Protein AF-A0AAN8ITT8-F1 (afdb_monomer_lite)

pLDDT: mean 70.92, std 18.21, range [29.23, 93.56]

Secondary structure (DSSP, 8-state):
-EEETTTEEE----TTSTT--S---HHHHHHHHHHHTT------TT--HHHHHHHHHHHHHHHHHHHHHHHHHHTT--EEEEEEEE-TGGGT-SS---EEEEEEEETTTTEEEEEEHHHHHHHHHHHHHHHHHHHHT------GGGGGGGT----TT------

Structure (mmCIF, N/CA/C/O backbone):
data_AF-A0AAN8ITT8-F1
#
_entry.id   AF-A0AAN8ITT8-F1
#
loop_
_atom_site.group_PDB
_atom_site.id
_atom_site.type_symbol
_atom_site.label_atom_id
_atom_site.label_alt_id
_atom_site.label_comp_id
_atom_site.label_asym_id
_atom_site.label_entity_id
_atom_site.label_seq_id
_atom_site.pdbx_PDB_ins_code
_atom_site.Cartn_x
_atom_site.Cartn_y
_atom_site.Cartn_z
_atom_site.occupancy
_atom_site.B_iso_or_equiv
_atom_site.auth_seq_id
_atom_site.auth_comp_id
_atom_site.auth_asym_id
_atom_site.auth_atom_id
_atom_site.pdbx_PDB_model_num
ATOM 1 N N . ARG A 1 1 ? -10.948 11.174 -14.854 1.00 65.50 1 ARG A N 1
ATOM 2 C CA . ARG A 1 1 ? -9.714 11.611 -14.151 1.00 65.50 1 ARG A CA 1
ATOM 3 C C . ARG A 1 1 ? -8.569 10.753 -14.662 1.00 65.50 1 ARG A C 1
ATOM 5 O O . ARG A 1 1 ? -8.830 9.607 -15.000 1.00 65.50 1 ARG A O 1
ATOM 12 N N . VAL A 1 2 ? -7.365 11.300 -14.793 1.00 62.25 2 VAL A N 1
ATOM 13 C CA . VAL A 1 2 ? -6.204 10.584 -15.338 1.00 62.25 2 VAL A CA 1
ATOM 14 C C . VAL A 1 2 ? -5.123 10.560 -14.265 1.00 62.25 2 VAL A C 1
ATOM 16 O O . VAL A 1 2 ? -4.632 11.612 -13.872 1.00 62.25 2 VAL A O 1
ATOM 19 N N . LEU A 1 3 ? -4.794 9.373 -13.759 1.00 59.22 3 LEU A N 1
ATOM 20 C CA . LEU A 1 3 ? -3.696 9.167 -12.818 1.00 59.22 3 LEU A CA 1
ATOM 21 C C . LEU A 1 3 ? -2.474 8.700 -13.616 1.00 59.22 3 LEU A C 1
ATOM 23 O O . LEU A 1 3 ? -2.518 7.642 -14.240 1.00 59.22 3 LEU A O 1
ATOM 27 N N . PHE A 1 4 ? -1.405 9.494 -13.619 1.00 61.94 4 PHE A N 1
ATOM 28 C CA . PHE A 1 4 ? -0.116 9.106 -14.188 1.00 61.94 4 PHE A CA 1
ATOM 29 C C . PHE A 1 4 ? 0.845 8.727 -13.056 1.00 61.94 4 PHE A C 1
ATOM 31 O O . PHE A 1 4 ? 1.169 9.538 -12.185 1.00 61.94 4 PHE A O 1
ATOM 38 N N . GLY A 1 5 ? 1.311 7.477 -13.070 1.00 69.75 5 GLY A N 1
ATOM 39 C CA . GLY A 1 5 ? 2.168 6.941 -12.012 1.00 69.75 5 GLY A CA 1
ATOM 40 C C . GLY A 1 5 ? 1.465 6.900 -10.649 1.00 69.75 5 GLY A C 1
ATOM 41 O O . GLY A 1 5 ? 0.273 6.617 -10.571 1.00 69.75 5 GLY A O 1
ATOM 42 N N . GLY A 1 6 ? 2.213 7.171 -9.571 1.00 46.59 6 GLY A N 1
ATOM 43 C CA . GLY A 1 6 ? 1.705 7.156 -8.188 1.00 46.59 6 GLY A CA 1
ATOM 44 C C . GLY A 1 6 ? 1.518 8.528 -7.529 1.00 46.59 6 GLY A C 1
ATOM 45 O O . GLY A 1 6 ? 1.005 8.583 -6.418 1.00 46.59 6 GLY A O 1
ATOM 46 N N . ASN A 1 7 ? 1.934 9.617 -8.187 1.00 56.59 7 ASN A N 1
ATOM 47 C CA . ASN A 1 7 ? 1.966 10.969 -7.601 1.00 56.59 7 ASN A CA 1
ATOM 48 C C . ASN A 1 7 ? 1.216 12.034 -8.401 1.00 56.59 7 ASN A C 1
ATOM 50 O O . ASN A 1 7 ? 1.035 13.142 -7.900 1.00 56.59 7 ASN A O 1
ATOM 54 N N . HIS A 1 8 ? 0.820 11.754 -9.644 1.00 58.41 8 HIS A N 1
ATOM 55 C CA . HIS A 1 8 ? 0.283 12.788 -10.521 1.00 58.41 8 HIS A CA 1
ATOM 56 C C . HIS A 1 8 ? -1.164 12.488 -10.890 1.00 58.41 8 HIS A C 1
ATOM 58 O O . HIS A 1 8 ? -1.455 11.620 -11.713 1.00 58.41 8 HIS A O 1
ATOM 64 N N . LEU A 1 9 ? -2.081 13.228 -10.268 1.00 64.69 9 LEU A N 1
ATOM 65 C CA . LEU A 1 9 ? -3.510 13.153 -10.530 1.00 64.69 9 LEU A CA 1
ATOM 66 C C . LEU A 1 9 ? -3.946 14.357 -11.366 1.00 64.69 9 LEU A C 1
ATOM 68 O O . LEU A 1 9 ? -3.893 15.494 -10.907 1.00 64.69 9 LEU A O 1
ATOM 72 N N . TYR A 1 10 ? -4.403 14.096 -12.588 1.00 66.19 10 TYR A N 1
ATOM 73 C CA . TYR A 1 10 ? -4.858 15.118 -13.521 1.00 66.19 10 TYR A CA 1
ATOM 74 C C . TYR A 1 10 ? -6.365 15.033 -13.757 1.00 66.19 10 TYR A C 1
ATOM 76 O O . TYR A 1 10 ? -6.958 13.962 -13.943 1.00 66.19 10 TYR A O 1
ATOM 84 N N . VAL A 1 11 ? -7.000 16.200 -13.810 1.00 63.19 11 VAL A N 1
ATOM 85 C CA . VAL A 1 11 ? -8.392 16.345 -14.230 1.00 63.19 11 VAL A CA 1
ATOM 86 C C . VAL A 1 11 ? -8.388 16.834 -15.673 1.00 63.19 11 VAL A C 1
ATOM 88 O O . VAL A 1 11 ? -8.053 17.978 -15.958 1.00 63.19 11 VAL A O 1
ATOM 91 N N . PHE A 1 12 ? -8.734 15.946 -16.603 1.00 67.81 12 PHE A N 1
ATOM 92 C CA . PHE A 1 12 ? -8.891 16.315 -18.006 1.00 67.81 12 PHE A CA 1
ATOM 93 C C . PHE A 1 12 ? -10.253 16.983 -18.207 1.00 67.81 12 PHE A C 1
ATOM 95 O O . PHE A 1 12 ? -11.289 16.333 -18.050 1.00 67.81 12 PHE A O 1
ATOM 102 N N . ASN A 1 13 ? -10.246 18.271 -18.551 1.00 67.62 13 ASN A N 1
ATOM 103 C CA . ASN A 1 13 ? -11.452 19.027 -18.866 1.00 67.62 13 ASN A CA 1
ATOM 104 C C . ASN A 1 13 ? -11.574 19.199 -20.384 1.00 67.62 13 ASN A C 1
ATOM 106 O O . ASN A 1 13 ? -10.737 19.851 -21.006 1.00 67.62 13 ASN A O 1
ATOM 110 N N . ASN A 1 14 ? -12.613 18.609 -20.978 1.00 74.06 14 ASN A N 1
ATOM 111 C CA . ASN A 1 14 ? -12.900 18.778 -22.396 1.00 74.06 14 ASN A CA 1
ATOM 112 C C . ASN A 1 14 ? -13.791 20.021 -22.598 1.00 74.06 14 ASN A C 1
ATOM 114 O O . ASN A 1 14 ? -14.968 19.969 -22.233 1.00 74.06 14 ASN A O 1
ATOM 118 N N . PRO A 1 15 ? -13.291 21.103 -23.226 1.00 66.31 15 PRO A N 1
ATOM 119 C CA . PRO A 1 15 ? -14.042 22.349 -23.383 1.00 66.31 15 PRO A CA 1
ATOM 120 C C . PRO A 1 15 ? -15.286 22.213 -24.274 1.00 66.31 15 PRO A C 1
ATOM 122 O O . PRO A 1 15 ? -16.166 23.067 -24.226 1.00 66.31 15 PRO A O 1
ATOM 125 N N . THR A 1 16 ? -15.392 21.150 -25.076 1.00 71.06 16 THR A N 1
ATOM 126 C CA . THR A 1 16 ? -16.525 20.915 -25.985 1.00 71.06 16 THR A CA 1
ATOM 127 C C . THR A 1 16 ? -17.717 20.230 -25.302 1.00 71.06 16 THR A C 1
ATOM 129 O O . THR A 1 16 ? -18.796 20.163 -25.885 1.00 71.06 16 THR A O 1
ATOM 132 N N . LYS A 1 17 ? -17.559 19.723 -24.068 1.00 61.34 17 LYS A N 1
ATOM 133 C CA . LYS A 1 17 ? -18.652 19.145 -23.267 1.00 61.34 17 LYS A CA 1
ATOM 134 C C . LYS A 1 17 ? -18.969 20.062 -22.080 1.00 61.34 17 LYS A C 1
ATOM 136 O O . LYS A 1 17 ? -18.194 20.156 -21.134 1.00 61.34 17 LYS A O 1
ATOM 141 N N . SER A 1 18 ? -20.124 20.729 -22.125 1.00 54.28 18 SER A N 1
ATOM 142 C CA . SER A 1 18 ? -20.631 21.550 -21.016 1.00 54.28 18 SER A CA 1
ATOM 143 C C . SER A 1 18 ? -21.066 20.652 -19.853 1.00 54.28 18 SER A C 1
ATOM 145 O O . SER A 1 18 ? -21.899 19.768 -20.045 1.00 54.28 18 SER A O 1
ATOM 147 N N . GLY A 1 19 ? -20.484 20.853 -18.666 1.00 57.38 19 GLY A N 1
ATOM 148 C CA . GLY A 1 19 ? -20.864 20.138 -17.438 1.00 57.38 19 GLY A CA 1
ATOM 149 C C . GLY A 1 19 ? -19.710 19.767 -16.500 1.00 57.38 19 GLY A C 1
ATOM 150 O O . GLY A 1 19 ? -19.955 19.349 -15.372 1.00 57.38 19 GLY A O 1
ATOM 151 N N . ALA A 1 20 ? -18.453 19.925 -16.923 1.00 56.47 20 ALA A N 1
ATOM 152 C CA . ALA A 1 20 ? -17.306 19.633 -16.066 1.00 56.47 20 ALA A CA 1
ATOM 153 C C . ALA A 1 20 ? -17.110 20.735 -15.006 1.00 56.47 20 ALA A C 1
ATOM 155 O O . ALA A 1 20 ? -16.873 21.899 -15.345 1.00 56.47 20 ALA A O 1
ATOM 156 N N . LYS A 1 21 ? -17.198 20.364 -13.720 1.00 59.34 21 LYS A N 1
ATOM 157 C CA . LYS A 1 21 ? -16.858 21.246 -12.591 1.00 59.34 21 LYS A CA 1
ATOM 158 C C . LYS A 1 21 ? -15.394 21.686 -12.712 1.00 59.34 21 LYS A C 1
ATOM 160 O O . LYS A 1 21 ? -14.516 20.849 -12.910 1.00 59.34 21 LYS A O 1
ATOM 165 N N . LYS A 1 22 ? -15.148 22.998 -12.639 1.00 60.06 22 LYS A N 1
ATOM 166 C CA . LYS A 1 22 ? -13.808 23.596 -12.788 1.00 60.06 22 LYS A CA 1
ATOM 167 C C . LYS A 1 22 ? -13.001 23.579 -11.487 1.00 60.06 22 LYS A C 1
ATOM 169 O O . LYS A 1 22 ? -11.785 23.452 -11.557 1.00 60.06 22 LYS A O 1
ATOM 174 N N . ASP A 1 23 ? -13.681 23.616 -10.345 1.00 59.94 23 ASP A N 1
ATOM 175 C CA . ASP A 1 23 ? -13.075 23.529 -9.019 1.00 59.94 23 ASP A CA 1
ATOM 176 C C . ASP A 1 23 ? -13.271 22.112 -8.494 1.00 59.94 23 ASP A C 1
ATOM 178 O O . ASP A 1 23 ? -14.349 21.745 -8.032 1.00 59.94 23 ASP A O 1
ATOM 182 N N . ILE A 1 24 ? -12.252 21.281 -8.681 1.00 62.59 24 ILE A N 1
ATOM 183 C CA . ILE A 1 24 ? -12.213 19.922 -8.157 1.00 62.59 24 ILE A CA 1
ATOM 184 C C . ILE A 1 24 ? -10.943 19.817 -7.328 1.00 62.59 24 ILE A C 1
ATOM 186 O O . ILE A 1 24 ? -9.836 19.854 -7.872 1.00 62.59 24 ILE A O 1
ATOM 190 N N . THR A 1 25 ? -11.109 19.682 -6.018 1.00 69.19 25 THR A N 1
ATOM 191 C CA . THR A 1 25 ? -9.982 19.535 -5.093 1.00 69.19 25 THR A CA 1
ATOM 192 C C . THR A 1 25 ? -9.365 18.144 -5.228 1.00 69.19 25 THR A C 1
ATOM 194 O O . THR A 1 25 ? -10.028 17.175 -5.607 1.00 69.19 25 THR A O 1
ATOM 197 N N . TYR A 1 26 ? -8.075 18.027 -4.911 1.00 64.12 26 TYR A N 1
ATOM 198 C CA . TYR A 1 26 ? -7.355 16.752 -4.914 1.00 64.12 26 TYR A CA 1
ATOM 199 C C . TYR A 1 26 ? -8.066 15.667 -4.078 1.00 64.12 26 TYR A C 1
ATOM 201 O O . TYR A 1 26 ? -8.174 14.521 -4.506 1.00 64.12 26 TYR A O 1
ATOM 209 N N . GLU A 1 27 ? -8.643 16.038 -2.938 1.00 66.44 27 GLU A N 1
ATOM 210 C CA . GLU A 1 27 ? -9.391 15.129 -2.058 1.00 66.44 27 GLU A CA 1
ATOM 211 C C . GLU A 1 27 ? -10.685 14.615 -2.704 1.00 66.44 27 GLU A C 1
ATOM 213 O O . GLU A 1 27 ? -10.939 13.410 -2.730 1.00 66.44 27 GLU A O 1
ATOM 218 N N . GLU A 1 28 ? -11.475 15.499 -3.323 1.00 69.12 28 GLU A N 1
ATOM 219 C CA . GLU A 1 28 ? -12.662 15.102 -4.096 1.00 69.12 28 GLU A CA 1
ATOM 220 C C . GLU A 1 28 ? -12.280 14.183 -5.261 1.00 69.12 28 GLU A C 1
ATOM 222 O O . GLU A 1 28 ? -13.045 13.307 -5.669 1.00 69.12 28 GLU A O 1
ATOM 227 N N . ALA A 1 29 ? -11.068 14.369 -5.787 1.00 66.31 29 ALA A N 1
ATOM 228 C CA . ALA A 1 29 ? -10.533 13.563 -6.859 1.00 66.31 29 ALA A CA 1
ATOM 229 C C . ALA A 1 29 ? -10.184 12.142 -6.478 1.00 66.31 29 ALA A C 1
ATOM 231 O O . ALA A 1 29 ? -10.513 11.213 -7.220 1.00 66.31 29 ALA A O 1
ATOM 232 N N . GLN A 1 30 ? -9.558 11.980 -5.325 1.00 64.81 30 GLN A N 1
ATOM 233 C CA . GLN A 1 30 ? -9.290 10.670 -4.762 1.00 64.81 30 GLN A CA 1
ATOM 234 C C . GLN A 1 30 ? -10.590 9.973 -4.354 1.00 64.81 30 GLN A C 1
ATOM 236 O O . GLN A 1 30 ? -10.755 8.786 -4.637 1.00 64.81 30 GLN A O 1
ATOM 241 N N . LYS A 1 31 ? -11.548 10.722 -3.791 1.00 67.75 31 LYS A N 1
ATOM 242 C CA . LYS A 1 31 ? -12.863 10.206 -3.392 1.00 67.75 31 LYS A CA 1
ATOM 243 C C . LYS A 1 31 ? -13.626 9.584 -4.567 1.00 67.75 31 LYS A C 1
ATOM 245 O O . LYS A 1 31 ? -14.133 8.474 -4.450 1.00 67.75 31 LYS A O 1
ATOM 250 N N . GLU A 1 32 ? -13.666 10.252 -5.720 1.00 67.38 32 GLU A N 1
ATOM 251 C CA . GLU A 1 32 ? -14.374 9.736 -6.904 1.00 67.38 32 GLU A CA 1
ATOM 252 C C . GLU A 1 32 ? -13.673 8.513 -7.529 1.00 67.38 32 GLU A C 1
ATOM 254 O O . GLU A 1 32 ? -14.338 7.602 -8.019 1.00 67.38 32 GLU A O 1
ATOM 259 N N . ILE A 1 33 ? -12.334 8.449 -7.479 1.00 67.00 33 ILE A N 1
ATOM 260 C CA . ILE A 1 33 ? -11.573 7.271 -7.936 1.00 67.00 33 ILE A CA 1
ATOM 261 C C . ILE A 1 33 ? -11.861 6.062 -7.040 1.00 67.00 33 ILE A C 1
ATOM 263 O O . ILE A 1 33 ? -12.087 4.967 -7.552 1.00 67.00 33 ILE A O 1
ATOM 267 N N . ALA A 1 34 ? -11.903 6.261 -5.722 1.00 63.47 34 ALA A N 1
ATOM 268 C CA . ALA A 1 34 ? -12.252 5.210 -4.774 1.00 63.47 34 ALA A CA 1
ATOM 269 C C . ALA A 1 34 ? -13.701 4.719 -4.976 1.00 63.47 34 ALA A C 1
ATOM 271 O O . ALA A 1 34 ? -13.923 3.511 -5.062 1.00 63.47 34 ALA A O 1
ATOM 272 N N . GLN A 1 35 ? -14.663 5.629 -5.182 1.00 67.06 35 GLN A N 1
ATOM 273 C CA . GLN A 1 35 ? -16.051 5.270 -5.517 1.00 67.06 35 GLN A CA 1
ATOM 274 C C . GLN A 1 35 ? -16.154 4.462 -6.821 1.00 67.06 35 GLN A C 1
ATOM 276 O O . GLN A 1 35 ? -16.863 3.458 -6.870 1.00 67.06 35 GLN A O 1
ATOM 281 N N . GLY A 1 36 ? -15.421 4.856 -7.867 1.00 59.03 36 GLY A N 1
ATOM 282 C CA . GLY A 1 36 ? -15.385 4.135 -9.145 1.00 59.03 36 GLY A CA 1
ATOM 283 C C . GLY A 1 36 ? -14.711 2.759 -9.072 1.00 59.03 36 GLY A C 1
ATOM 284 O O . GLY A 1 36 ? -15.024 1.885 -9.876 1.00 59.03 36 GLY A O 1
ATOM 285 N N . ALA A 1 37 ? -13.826 2.544 -8.094 1.00 62.22 37 ALA A N 1
ATOM 286 C CA . ALA A 1 37 ? -13.176 1.261 -7.827 1.00 62.22 37 ALA A CA 1
ATOM 287 C C . ALA A 1 37 ? -14.059 0.277 -7.027 1.00 62.22 37 ALA A C 1
ATOM 289 O O . ALA A 1 37 ? -13.595 -0.805 -6.672 1.00 62.22 37 ALA A O 1
ATOM 290 N N . GLY A 1 38 ? -15.317 0.632 -6.737 1.00 46.53 38 GLY A N 1
ATOM 291 C CA . GLY A 1 38 ? -16.230 -0.195 -5.942 1.00 46.53 38 GLY A CA 1
ATOM 292 C C . GLY A 1 38 ? -16.035 -0.060 -4.429 1.00 46.53 38 GLY A C 1
ATOM 293 O O . GLY A 1 38 ? -16.625 -0.824 -3.670 1.00 46.53 38 GLY A O 1
ATOM 294 N N . ILE A 1 39 ? -15.245 0.917 -3.972 1.00 54.09 39 ILE A N 1
ATOM 295 C CA . ILE A 1 39 ? -15.173 1.294 -2.559 1.00 54.09 39 ILE A CA 1
ATOM 296 C C . ILE A 1 39 ? -16.341 2.255 -2.330 1.00 54.09 39 ILE A C 1
ATOM 298 O O . ILE A 1 39 ? -16.245 3.450 -2.614 1.00 54.09 39 ILE A O 1
ATOM 302 N N . SER A 1 40 ? -17.491 1.727 -1.908 1.00 48.50 40 SER A N 1
ATOM 303 C CA . SER A 1 40 ? -18.690 2.519 -1.625 1.00 48.50 40 SER A CA 1
ATOM 304 C C . SER A 1 40 ? -18.429 3.510 -0.490 1.00 48.50 40 SER A C 1
ATOM 306 O O . SER A 1 40 ? -18.651 3.224 0.681 1.00 48.50 40 SER A O 1
ATOM 308 N N . ILE A 1 41 ? -17.975 4.709 -0.847 1.00 52.38 41 ILE A N 1
ATOM 309 C CA . ILE A 1 41 ? -17.953 5.868 0.040 1.00 52.38 41 ILE A CA 1
ATOM 310 C C . ILE A 1 41 ? -19.391 6.382 0.104 1.00 52.38 41 ILE A C 1
ATOM 312 O O . ILE A 1 41 ? -19.781 7.285 -0.643 1.00 52.38 41 ILE A O 1
ATOM 316 N N . SER A 1 42 ? -20.199 5.742 0.945 1.00 46.25 42 SER A N 1
ATOM 317 C CA . SER A 1 42 ? -21.557 6.172 1.263 1.00 46.25 42 SER A CA 1
ATOM 318 C C . SER A 1 42 ? -21.480 7.527 1.967 1.00 46.25 42 SER A C 1
ATOM 320 O O . SER A 1 42 ? -20.816 7.672 2.997 1.00 46.25 42 SER A O 1
ATOM 322 N N . ASN A 1 43 ? -22.110 8.538 1.372 1.00 51.19 43 ASN A N 1
ATOM 323 C CA . ASN A 1 43 ? -22.409 9.804 2.028 1.00 51.19 43 ASN A CA 1
ATOM 324 C C . ASN A 1 43 ? -23.739 9.623 2.772 1.00 51.19 43 ASN A C 1
ATOM 326 O O . ASN A 1 43 ? -24.771 9.978 2.219 1.00 51.19 43 ASN A O 1
ATOM 330 N N . GLU A 1 44 ? -23.738 9.054 3.974 1.00 44.97 44 GLU A N 1
ATOM 331 C CA . GLU A 1 44 ? -24.921 9.078 4.842 1.00 44.97 44 GLU A CA 1
ATOM 332 C C . GLU A 1 44 ? -24.485 9.330 6.288 1.00 44.97 44 GLU A C 1
ATOM 334 O O . GLU A 1 44 ? -23.506 8.749 6.765 1.00 44.97 44 GLU A O 1
ATOM 339 N N . ASP A 1 45 ? -25.186 10.261 6.940 1.00 43.69 45 ASP A N 1
ATOM 340 C CA . ASP A 1 45 ? -25.153 10.524 8.379 1.00 43.69 45 ASP A CA 1
ATOM 341 C C . ASP A 1 45 ? -25.098 9.198 9.150 1.00 43.69 45 ASP A C 1
ATOM 343 O O . ASP A 1 45 ? -26.079 8.457 9.185 1.00 43.69 45 ASP A O 1
ATOM 347 N N . GLY A 1 46 ? -23.950 8.870 9.750 1.00 48.44 46 GLY A N 1
ATOM 348 C CA . GLY A 1 46 ? -23.808 7.627 10.516 1.00 48.44 46 GLY A CA 1
ATOM 349 C C . GLY A 1 46 ? -22.486 6.881 10.380 1.00 48.44 46 GLY A C 1
ATOM 350 O O . GLY A 1 46 ? -22.328 5.859 11.044 1.00 48.44 46 GLY A O 1
ATOM 351 N N . LYS A 1 47 ? -21.516 7.361 9.587 1.0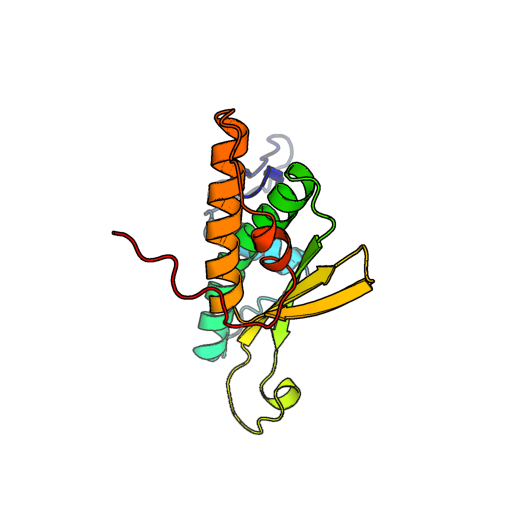0 54.53 47 LYS A N 1
ATOM 352 C CA . LYS A 1 47 ? -20.162 6.785 9.629 1.00 54.53 47 LYS A CA 1
ATOM 353 C C . LYS A 1 47 ? -19.601 6.893 11.037 1.00 54.53 47 LYS A C 1
ATOM 355 O O . LYS A 1 47 ? -19.474 7.988 11.591 1.00 54.53 47 LYS A O 1
ATOM 360 N N . SER A 1 48 ? -19.262 5.747 11.615 1.00 68.69 48 SER A N 1
ATOM 361 C CA . SER A 1 48 ? -18.572 5.732 12.891 1.00 68.69 48 SER A CA 1
ATOM 362 C C . SER A 1 48 ? -17.221 6.430 12.709 1.00 68.69 48 SER A C 1
ATOM 364 O O . SER A 1 48 ? -16.628 6.406 11.628 1.00 68.69 48 SER A O 1
ATOM 366 N N . LYS A 1 49 ? -16.693 7.058 13.763 1.00 76.75 49 LYS A N 1
ATOM 367 C CA . LYS A 1 49 ? -15.352 7.668 13.720 1.00 76.75 49 LYS A CA 1
ATOM 368 C C . LYS A 1 49 ? -14.289 6.680 13.204 1.00 76.75 49 LYS A C 1
ATOM 370 O O . LYS A 1 49 ? -13.325 7.096 12.573 1.00 76.75 49 LYS A O 1
ATOM 375 N N . ALA A 1 50 ? -14.486 5.385 13.451 1.00 73.19 50 ALA A N 1
ATOM 376 C CA . ALA A 1 50 ? -13.632 4.320 12.948 1.00 73.19 50 ALA A CA 1
ATOM 377 C C . ALA A 1 50 ? -13.664 4.190 11.418 1.00 73.19 50 ALA A C 1
ATOM 379 O O . ALA A 1 50 ? -12.608 4.027 10.815 1.00 73.19 50 ALA A O 1
ATOM 380 N N . ASP A 1 51 ? -14.833 4.331 10.789 1.00 77.19 51 ASP A N 1
ATOM 381 C CA . ASP A 1 51 ? -14.962 4.265 9.328 1.00 77.19 51 ASP A CA 1
ATOM 382 C C . ASP A 1 51 ? -14.255 5.444 8.656 1.00 77.19 51 ASP A C 1
ATOM 384 O O . ASP A 1 51 ? -13.584 5.268 7.646 1.00 77.19 51 ASP A O 1
ATOM 388 N N . MET A 1 52 ? -14.337 6.642 9.248 1.00 81.00 52 MET A N 1
ATOM 389 C CA . MET A 1 52 ? -13.604 7.812 8.747 1.00 81.00 52 MET A CA 1
ATOM 390 C C . MET A 1 52 ? -12.084 7.616 8.823 1.00 81.00 52 MET A C 1
ATOM 392 O O . MET A 1 52 ? -11.379 7.942 7.872 1.00 81.00 52 MET A O 1
ATOM 396 N N . ILE A 1 53 ? -11.585 7.056 9.932 1.00 84.81 53 ILE A N 1
ATOM 397 C CA . ILE A 1 53 ? -10.157 6.739 10.095 1.00 84.81 53 ILE A CA 1
ATOM 398 C C . ILE A 1 53 ? -9.728 5.701 9.054 1.00 84.81 53 ILE A C 1
ATOM 400 O O . ILE A 1 53 ? -8.707 5.877 8.394 1.00 84.81 53 ILE A O 1
ATOM 404 N N . LEU A 1 54 ? -10.523 4.645 8.865 1.00 84.56 54 LEU A N 1
ATOM 405 C CA . LEU A 1 54 ? -10.232 3.598 7.888 1.00 84.56 54 LEU A CA 1
ATOM 406 C C . LEU A 1 54 ? -10.173 4.154 6.458 1.00 84.56 54 LEU A C 1
ATOM 408 O O . LEU A 1 54 ? -9.302 3.769 5.680 1.00 84.56 54 LEU A O 1
ATOM 412 N N . GLU A 1 55 ? -11.067 5.082 6.112 1.00 83.06 55 GLU A N 1
ATOM 413 C CA . GLU A 1 55 ? -11.063 5.753 4.810 1.00 83.06 55 GLU A CA 1
ATOM 414 C C . GLU A 1 55 ? -9.811 6.609 4.596 1.00 83.06 55 GLU A C 1
ATOM 416 O O . GLU A 1 55 ? -9.175 6.507 3.545 1.00 83.06 55 GLU A O 1
ATOM 421 N N . GLU A 1 56 ? -9.420 7.414 5.584 1.00 86.81 56 GLU A N 1
ATOM 422 C CA . GLU A 1 56 ? -8.197 8.225 5.523 1.00 86.81 56 GLU A CA 1
ATOM 423 C C . GLU A 1 56 ? -6.946 7.341 5.371 1.00 86.81 56 GLU A C 1
ATOM 425 O O . GLU A 1 56 ? -6.066 7.588 4.534 1.00 86.81 56 GLU A O 1
ATOM 430 N N . GLU A 1 57 ? -6.886 6.242 6.125 1.00 87.00 57 GLU A N 1
ATOM 431 C CA . GLU A 1 57 ? -5.808 5.269 6.005 1.0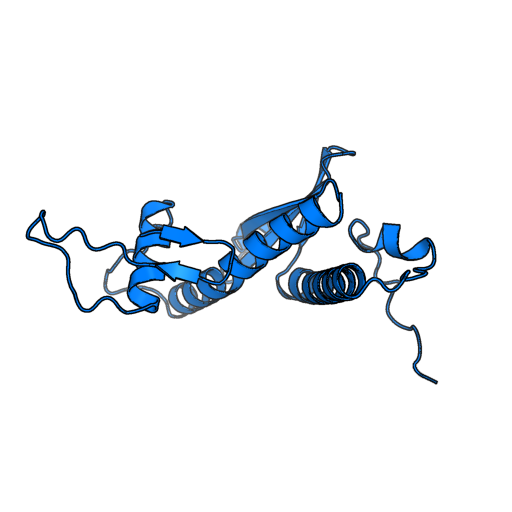0 87.00 57 GLU A CA 1
ATOM 432 C C . GLU A 1 57 ? -5.786 4.589 4.631 1.00 87.00 57 GLU A C 1
ATOM 434 O O . GLU A 1 57 ? -4.710 4.385 4.066 1.00 87.00 57 GLU A O 1
ATOM 439 N N . LEU A 1 58 ? -6.945 4.283 4.048 1.00 87.56 58 LEU A N 1
ATOM 440 C CA . LEU A 1 58 ? -7.024 3.672 2.724 1.00 87.56 58 LEU A CA 1
ATOM 441 C C . LEU A 1 58 ? -6.522 4.627 1.639 1.00 87.56 58 LEU A C 1
ATOM 443 O O . LEU 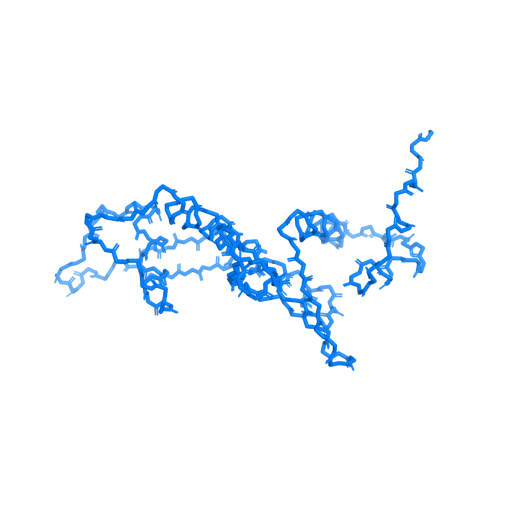A 1 58 ? -5.735 4.227 0.777 1.00 87.56 58 LEU A O 1
ATOM 447 N N . ILE A 1 59 ? -6.938 5.894 1.708 1.00 86.81 59 ILE A N 1
ATOM 448 C CA . ILE A 1 59 ? -6.523 6.947 0.774 1.00 86.81 59 ILE A CA 1
ATOM 449 C C . ILE A 1 59 ? -5.004 7.146 0.825 1.00 86.81 59 ILE A C 1
ATOM 451 O O . ILE A 1 59 ? -4.372 7.294 -0.223 1.00 86.81 59 ILE A O 1
ATOM 455 N N . SER A 1 60 ? -4.403 7.106 2.017 1.00 89.12 60 SER A N 1
ATOM 456 C CA . SER A 1 60 ? -2.949 7.252 2.178 1.00 89.12 60 SER A CA 1
ATOM 457 C C . SER A 1 60 ? -2.155 6.016 1.730 1.00 89.12 60 SER A C 1
ATOM 459 O O . SER A 1 60 ? -1.091 6.158 1.127 1.00 89.12 60 SER A O 1
ATOM 461 N N . MET A 1 61 ? -2.666 4.803 1.963 1.00 90.06 61 MET A N 1
ATOM 462 C CA . MET A 1 61 ? -1.965 3.550 1.648 1.00 90.06 61 MET A CA 1
ATOM 463 C C . MET A 1 61 ? -2.033 3.159 0.171 1.00 90.06 61 MET A C 1
ATOM 465 O O . MET A 1 61 ? -1.094 2.568 -0.366 1.00 90.06 61 MET A O 1
ATOM 469 N N . MET A 1 62 ? -3.129 3.496 -0.504 1.00 89.31 62 MET A N 1
ATOM 470 C CA . MET A 1 62 ? -3.354 3.165 -1.910 1.00 89.31 62 MET A CA 1
ATOM 471 C C . MET A 1 62 ? -2.214 3.604 -2.852 1.00 89.31 62 MET A C 1
ATOM 473 O O . MET A 1 62 ? -1.687 2.744 -3.566 1.00 89.31 62 MET A O 1
ATOM 477 N N . PRO A 1 63 ? -1.756 4.874 -2.860 1.00 92.31 63 PRO A N 1
ATOM 478 C CA . PRO A 1 63 ? -0.650 5.285 -3.728 1.00 92.31 63 PRO A CA 1
ATOM 479 C C . PRO A 1 63 ? 0.670 4.579 -3.387 1.00 92.31 63 PRO A C 1
ATOM 481 O O . PRO A 1 63 ? 1.468 4.309 -4.288 1.00 92.31 63 PRO A O 1
ATOM 484 N N . LEU A 1 64 ? 0.895 4.226 -2.117 1.00 92.44 64 LEU A N 1
ATOM 485 C CA . LEU A 1 64 ? 2.104 3.523 -1.684 1.00 92.44 64 LEU A CA 1
ATOM 486 C C . LEU A 1 64 ? 2.141 2.094 -2.224 1.00 92.44 64 LEU A C 1
ATOM 488 O O . LEU A 1 64 ? 3.174 1.661 -2.725 1.00 92.44 64 LEU A O 1
ATOM 492 N N . VAL A 1 65 ? 1.014 1.379 -2.196 1.00 92.88 65 VAL A N 1
ATOM 493 C CA . VAL A 1 65 ? 0.912 0.027 -2.769 1.00 92.88 65 VAL A CA 1
ATOM 494 C C . VAL A 1 65 ? 1.079 0.053 -4.290 1.00 92.88 65 VAL A C 1
ATOM 496 O O . VAL A 1 65 ? 1.781 -0.794 -4.848 1.00 92.88 65 VAL A O 1
ATOM 499 N N . TYR A 1 66 ? 0.528 1.057 -4.979 1.00 92.44 66 TYR A N 1
ATOM 500 C CA . TYR A 1 66 ? 0.781 1.228 -6.413 1.00 92.44 66 TYR A CA 1
ATOM 501 C C . TYR A 1 66 ? 2.258 1.491 -6.716 1.00 92.44 66 TYR A C 1
ATOM 503 O O . TYR A 1 66 ? 2.822 0.841 -7.599 1.00 92.44 66 TYR A O 1
ATOM 511 N N . ARG A 1 67 ? 2.913 2.387 -5.963 1.00 90.62 67 ARG A N 1
ATOM 512 C CA . ARG A 1 67 ? 4.349 2.640 -6.143 1.00 90.62 67 ARG A CA 1
ATOM 513 C C . ARG A 1 67 ? 5.181 1.403 -5.810 1.00 90.62 67 ARG A C 1
ATOM 515 O O . ARG A 1 67 ? 6.128 1.106 -6.529 1.00 90.62 67 ARG A O 1
ATOM 522 N N . ALA A 1 68 ? 4.806 0.654 -4.775 1.00 91.50 68 ALA A N 1
ATOM 523 C CA . ALA A 1 68 ? 5.468 -0.586 -4.391 1.00 91.50 68 ALA A CA 1
ATOM 524 C C . ALA A 1 68 ? 5.488 -1.609 -5.534 1.00 91.50 68 ALA A C 1
ATOM 526 O O . ALA A 1 68 ? 6.535 -2.171 -5.849 1.00 91.50 68 ALA A O 1
ATOM 527 N N . ASN A 1 69 ? 4.347 -1.797 -6.199 1.00 92.25 69 ASN A N 1
ATOM 528 C CA . ASN A 1 69 ? 4.239 -2.669 -7.367 1.00 92.25 69 ASN A CA 1
ATOM 529 C C . ASN A 1 69 ? 5.086 -2.179 -8.548 1.00 92.25 69 ASN A C 1
ATOM 531 O O . ASN A 1 69 ? 5.761 -2.984 -9.186 1.00 92.25 69 ASN A O 1
ATOM 535 N N . ALA A 1 70 ? 5.089 -0.872 -8.825 1.00 91.06 70 ALA A N 1
ATOM 536 C CA . ALA A 1 70 ? 5.928 -0.304 -9.879 1.00 91.06 70 ALA A CA 1
ATOM 537 C C . ALA A 1 70 ? 7.424 -0.541 -9.597 1.00 91.06 70 ALA A C 1
ATOM 539 O O . ALA A 1 70 ? 8.128 -1.096 -10.439 1.00 91.06 70 ALA A O 1
ATOM 540 N N . MET A 1 71 ? 7.885 -0.237 -8.376 1.00 87.50 71 MET A N 1
ATOM 541 C CA . MET A 1 71 ? 9.266 -0.496 -7.954 1.00 87.50 71 MET A CA 1
ATOM 542 C C . MET A 1 71 ? 9.624 -1.983 -8.048 1.00 87.50 71 MET A C 1
ATOM 544 O O . MET A 1 71 ? 10.715 -2.321 -8.501 1.00 87.50 71 MET A O 1
ATOM 548 N N . ALA A 1 72 ? 8.712 -2.886 -7.675 1.00 88.12 72 ALA A N 1
ATOM 549 C CA . ALA A 1 72 ? 8.939 -4.323 -7.792 1.00 88.12 72 ALA A CA 1
ATOM 550 C C . ALA A 1 72 ? 9.177 -4.755 -9.249 1.00 88.12 72 ALA A C 1
ATOM 552 O O . ALA A 1 72 ? 10.141 -5.476 -9.516 1.00 88.12 72 ALA A O 1
ATOM 553 N N . VAL A 1 73 ? 8.368 -4.267 -10.196 1.00 88.69 73 VAL A N 1
ATOM 554 C CA . VAL A 1 73 ? 8.552 -4.534 -11.634 1.00 88.69 73 VAL A CA 1
ATOM 555 C C . VAL A 1 73 ? 9.898 -3.996 -12.118 1.00 88.69 73 VAL A C 1
ATOM 557 O O . VAL A 1 73 ? 10.655 -4.710 -12.779 1.00 88.69 73 VAL A O 1
ATOM 560 N N . GLU A 1 74 ? 10.245 -2.767 -11.744 1.00 86.00 74 GLU A N 1
ATOM 561 C CA . GLU A 1 74 ? 11.494 -2.137 -12.169 1.00 86.00 74 GLU A CA 1
ATOM 562 C C . GLU A 1 74 ? 12.741 -2.805 -11.576 1.00 86.00 74 GLU A C 1
ATOM 564 O O . GLU A 1 74 ? 13.771 -2.923 -12.249 1.00 86.00 74 GLU A O 1
ATOM 569 N N . LEU A 1 75 ? 12.661 -3.291 -10.337 1.00 81.31 75 LEU A N 1
ATOM 570 C CA . LEU A 1 75 ? 13.708 -4.075 -9.674 1.00 81.31 75 LEU A CA 1
ATOM 571 C C . LEU A 1 75 ? 13.717 -5.552 -10.117 1.00 81.31 75 LEU A C 1
ATOM 573 O O . LEU A 1 75 ? 14.511 -6.341 -9.596 1.00 81.31 75 LEU A O 1
ATOM 577 N N . LYS A 1 76 ? 12.857 -5.938 -11.075 1.00 84.38 76 LYS A N 1
ATOM 578 C CA . LYS A 1 76 ? 12.678 -7.316 -11.565 1.00 84.38 76 LYS A CA 1
ATOM 579 C C . LYS A 1 76 ? 12.407 -8.304 -10.423 1.00 84.38 76 LYS A C 1
ATOM 581 O O . LYS A 1 76 ? 12.985 -9.392 -10.356 1.00 84.38 76 LYS A O 1
ATOM 586 N N . ARG A 1 77 ? 11.549 -7.901 -9.485 1.00 82.25 77 ARG A N 1
ATOM 587 C CA . ARG A 1 77 ? 11.040 -8.731 -8.391 1.00 82.25 77 ARG A CA 1
ATOM 588 C C . ARG A 1 77 ? 9.647 -9.233 -8.753 1.00 82.25 77 ARG A C 1
ATOM 590 O O . ARG A 1 77 ? 8.746 -8.456 -9.037 1.00 82.25 77 ARG A O 1
ATOM 597 N N . ASN A 1 78 ? 9.474 -10.546 -8.693 1.00 85.31 78 ASN A N 1
ATOM 598 C CA . ASN A 1 78 ? 8.221 -11.235 -8.999 1.00 85.31 78 ASN A CA 1
ATOM 599 C C . ASN A 1 78 ? 7.274 -11.229 -7.786 1.00 85.31 78 ASN A C 1
ATOM 601 O O . ASN A 1 78 ? 6.858 -12.281 -7.308 1.00 85.31 78 ASN A O 1
ATOM 605 N N . VAL A 1 79 ? 6.986 -10.043 -7.252 1.00 88.44 79 VAL A N 1
ATOM 606 C CA . VAL A 1 79 ? 6.090 -9.854 -6.105 1.00 88.44 79 VAL A CA 1
ATOM 607 C C . VAL A 1 79 ? 4.989 -8.865 -6.464 1.00 88.44 79 VAL A C 1
ATOM 609 O O . VAL A 1 79 ? 5.242 -7.885 -7.164 1.00 88.44 79 VAL A O 1
ATOM 612 N N . LYS A 1 80 ? 3.773 -9.124 -5.984 1.00 91.25 80 LYS A N 1
ATOM 613 C CA . LYS A 1 80 ? 2.607 -8.257 -6.161 1.00 91.25 80 LYS A CA 1
ATOM 614 C C . LYS A 1 80 ? 2.018 -7.893 -4.802 1.00 91.25 80 LYS A C 1
ATOM 616 O O . LYS A 1 80 ? 1.848 -8.760 -3.951 1.00 91.25 80 LYS A O 1
ATOM 621 N N . PHE A 1 81 ? 1.707 -6.620 -4.613 1.00 93.56 81 PHE A N 1
ATOM 622 C CA . PHE A 1 81 ? 1.120 -6.061 -3.402 1.00 93.56 81 PHE A CA 1
ATOM 623 C C . PHE A 1 81 ? -0.338 -5.672 -3.656 1.00 93.56 81 PHE A C 1
ATOM 625 O O . PHE A 1 81 ? -0.632 -4.976 -4.629 1.00 93.56 81 PHE A O 1
ATOM 632 N N . GLU A 1 82 ? -1.243 -6.085 -2.774 1.00 92.06 82 GLU A N 1
ATOM 633 C CA . GLU A 1 82 ? -2.675 -5.777 -2.846 1.00 92.06 82 GLU A CA 1
ATOM 634 C C . GLU A 1 82 ? -3.189 -5.332 -1.473 1.00 92.06 82 GLU A C 1
ATOM 636 O O . GLU A 1 82 ? -2.800 -5.889 -0.449 1.00 92.06 82 GLU A O 1
ATOM 641 N N . LEU A 1 83 ? -4.055 -4.317 -1.435 1.00 91.31 83 LEU A N 1
ATOM 642 C CA . LEU A 1 83 ? -4.691 -3.879 -0.190 1.00 91.31 83 LEU A CA 1
ATOM 643 C C . LEU A 1 83 ? -5.834 -4.818 0.182 1.00 91.31 83 LEU A C 1
ATOM 645 O O . LEU A 1 83 ? -6.646 -5.178 -0.669 1.00 91.31 83 LEU A O 1
ATOM 649 N N . VAL A 1 84 ? -5.914 -5.170 1.462 1.00 89.44 84 VAL A N 1
ATOM 650 C CA . VAL A 1 84 ? -6.968 -6.025 2.010 1.00 89.44 84 VAL A CA 1
ATOM 651 C C . VAL A 1 84 ? -7.508 -5.399 3.290 1.00 89.44 84 VAL A C 1
ATOM 653 O O . VAL A 1 84 ? -6.744 -5.007 4.170 1.00 89.44 84 VAL A O 1
ATOM 656 N N . LEU A 1 85 ? -8.832 -5.321 3.400 1.00 87.50 85 LEU A N 1
ATOM 657 C CA . LEU A 1 85 ? -9.513 -4.937 4.634 1.00 87.50 85 LEU A CA 1
ATOM 658 C C . LEU A 1 85 ? -9.745 -6.186 5.478 1.00 87.50 85 LEU A C 1
ATOM 660 O O . LEU A 1 85 ? -10.339 -7.154 5.004 1.00 87.50 85 LEU A O 1
ATOM 664 N N . VAL A 1 86 ? -9.273 -6.168 6.719 1.00 84.56 86 VAL A N 1
ATOM 665 C CA . VAL A 1 86 ? -9.347 -7.310 7.627 1.00 84.56 86 VAL A CA 1
ATOM 666 C C . VAL A 1 86 ? -10.265 -6.965 8.795 1.00 84.56 86 VAL A C 1
ATOM 668 O O . VAL A 1 86 ? -9.927 -6.135 9.639 1.00 84.56 86 VAL A O 1
ATOM 671 N N . SER A 1 87 ? -11.441 -7.598 8.838 1.00 81.62 87 SER A N 1
ATOM 672 C CA . SER A 1 87 ? -12.386 -7.477 9.951 1.00 81.62 87 SER A CA 1
ATOM 673 C C . SER A 1 87 ? -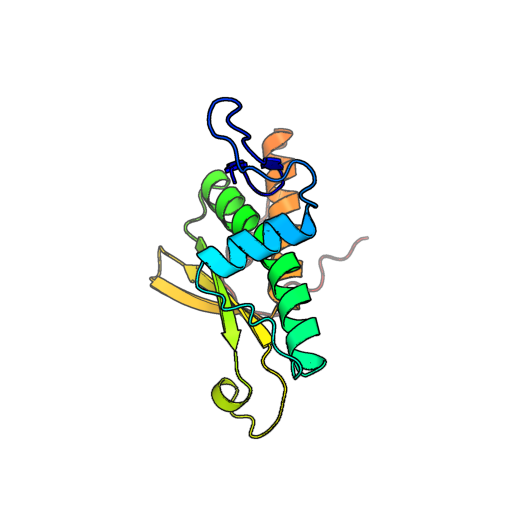11.829 -8.142 11.222 1.00 81.62 87 SER A C 1
ATOM 675 O O . SER A 1 87 ? -10.994 -9.048 11.131 1.00 81.62 87 SER A O 1
ATOM 677 N N . PRO A 1 88 ? -12.270 -7.734 12.426 1.00 80.00 88 PRO A N 1
ATOM 678 C CA . PRO A 1 88 ? -11.906 -8.412 13.677 1.00 80.00 88 PRO A CA 1
ATOM 679 C C . PRO A 1 88 ? -12.230 -9.915 13.645 1.00 80.00 88 PRO A C 1
ATOM 681 O O . PRO A 1 88 ? -11.405 -10.724 14.062 1.00 80.00 88 PRO A O 1
ATOM 684 N N . GLU A 1 89 ? -13.354 -10.301 13.038 1.00 76.81 89 GLU A N 1
ATOM 685 C CA . GLU A 1 89 ? -13.771 -11.702 12.889 1.00 76.81 89 GLU A CA 1
ATOM 686 C C . GLU A 1 89 ? -12.743 -12.535 12.110 1.00 76.81 89 GLU A C 1
ATOM 688 O O . GLU A 1 89 ? -12.397 -13.642 12.521 1.00 76.81 89 GLU A O 1
ATOM 693 N N . MET A 1 90 ? -12.182 -11.980 11.026 1.00 75.25 90 MET A N 1
ATOM 694 C CA . MET A 1 90 ? -11.118 -12.636 10.253 1.00 75.25 90 MET A CA 1
ATOM 695 C C . MET A 1 90 ? -9.806 -12.777 11.034 1.00 75.25 90 MET A C 1
ATOM 697 O O . MET A 1 90 ? -8.975 -13.615 10.687 1.00 75.25 90 MET A O 1
ATOM 701 N N . ARG A 1 91 ? -9.617 -11.992 12.101 1.00 79.25 91 ARG A N 1
ATOM 702 C CA . ARG A 1 91 ? -8.477 -12.105 13.025 1.00 79.25 91 ARG A CA 1
ATOM 703 C C . ARG A 1 91 ? -8.746 -13.064 14.186 1.00 79.25 91 ARG A C 1
ATOM 705 O O . ARG A 1 91 ? -7.871 -13.246 15.027 1.00 79.25 91 ARG A O 1
ATOM 712 N N . GLY A 1 92 ? -9.935 -13.670 14.247 1.00 78.88 92 GLY A N 1
ATOM 713 C CA . GLY A 1 92 ? -10.372 -14.484 15.383 1.00 78.88 92 GLY A CA 1
ATOM 714 C C . GLY A 1 92 ? -10.727 -13.655 16.620 1.00 78.88 92 GLY A C 1
ATOM 715 O O . GLY A 1 92 ? -10.734 -14.187 17.728 1.00 78.88 92 GLY A O 1
ATOM 716 N N . LEU A 1 93 ? -10.994 -12.358 16.446 1.00 77.62 93 LEU A N 1
ATOM 717 C CA . LEU A 1 93 ? -11.419 -11.453 17.507 1.00 77.62 93 LEU A CA 1
ATOM 718 C C . LEU A 1 93 ? -12.934 -11.247 17.433 1.00 77.62 93 LEU A C 1
ATOM 720 O O . LEU A 1 93 ? -13.497 -11.041 16.360 1.00 77.62 93 LEU A O 1
ATOM 724 N N . HIS A 1 94 ? -13.590 -11.274 18.591 1.00 69.81 94 HIS A N 1
ATOM 725 C CA . HIS A 1 94 ? -15.024 -10.989 18.699 1.00 69.81 94 HIS A CA 1
ATOM 726 C C . HIS A 1 94 ? -15.331 -9.484 18.690 1.00 69.81 94 HIS A C 1
ATOM 728 O O . HIS A 1 94 ? -16.457 -9.090 18.409 1.00 69.81 94 HIS A O 1
ATOM 734 N N . GLU A 1 95 ? -14.327 -8.649 18.970 1.00 70.88 95 GLU A N 1
ATOM 735 C CA . GLU A 1 95 ? -14.432 -7.193 19.034 1.00 70.88 95 GLU A CA 1
ATOM 736 C C . GLU A 1 95 ? -13.187 -6.544 18.414 1.00 70.88 95 GLU A C 1
ATOM 738 O O . GLU A 1 95 ? -12.093 -7.111 18.438 1.00 70.88 95 GLU A O 1
ATOM 743 N N . GLY A 1 96 ? -13.343 -5.344 17.858 1.00 78.12 96 GLY A N 1
ATOM 744 C CA . GLY A 1 96 ? -12.254 -4.576 17.257 1.00 78.12 96 GLY A CA 1
ATOM 745 C C . GLY A 1 96 ? -12.701 -3.810 16.018 1.00 78.12 96 GLY A C 1
ATOM 746 O O . GLY A 1 96 ? -13.821 -3.969 15.539 1.00 78.12 96 GLY A O 1
ATOM 747 N N . LEU A 1 97 ? -11.818 -2.963 15.497 1.00 83.50 97 LEU A N 1
ATOM 748 C CA . LEU A 1 97 ? -12.062 -2.243 14.249 1.00 83.50 97 LEU A CA 1
ATOM 749 C C . LEU A 1 97 ? -11.524 -3.043 13.062 1.00 83.50 97 LEU A C 1
ATOM 751 O O . LEU A 1 97 ? -10.609 -3.857 13.204 1.00 83.50 97 LEU A O 1
ATOM 755 N N . THR A 1 98 ? -12.095 -2.822 11.884 1.00 82.88 98 THR A N 1
ATOM 756 C CA . THR A 1 98 ? -11.501 -3.305 10.635 1.00 82.88 98 THR A CA 1
ATOM 757 C C . THR A 1 98 ? -10.174 -2.587 10.413 1.00 82.88 98 THR A C 1
ATOM 759 O O . THR A 1 98 ? -10.087 -1.377 10.599 1.00 82.88 98 THR A O 1
ATOM 762 N N . GLU A 1 99 ? -9.144 -3.326 10.018 1.00 87.00 99 GLU A N 1
ATOM 763 C CA . GLU A 1 99 ? -7.797 -2.797 9.795 1.00 87.00 99 GLU A CA 1
ATOM 764 C C . GLU A 1 99 ? -7.353 -3.011 8.348 1.00 87.00 99 GLU A C 1
ATOM 766 O O . GLU A 1 99 ? -7.756 -3.973 7.691 1.00 87.00 99 GLU A O 1
ATOM 771 N N . ILE A 1 100 ? -6.477 -2.134 7.855 1.00 88.12 100 ILE A N 1
ATOM 772 C CA . ILE A 1 100 ? -5.862 -2.279 6.532 1.00 88.12 100 ILE A CA 1
ATOM 773 C C . ILE A 1 100 ? -4.600 -3.122 6.634 1.00 88.12 100 ILE A C 1
ATOM 775 O O . ILE A 1 100 ? -3.655 -2.805 7.360 1.00 88.12 100 ILE A O 1
ATOM 779 N N . TRP A 1 101 ? -4.585 -4.190 5.853 1.00 92.38 101 TRP A N 1
ATOM 780 C CA . TRP A 1 101 ? -3.449 -5.074 5.675 1.00 92.38 101 TRP A CA 1
ATOM 781 C C . TRP A 1 101 ? -3.043 -5.081 4.198 1.00 92.38 101 TRP A C 1
ATOM 783 O O . TRP A 1 101 ? -3.782 -4.641 3.314 1.00 92.38 101 TRP A O 1
ATOM 793 N N . VAL A 1 102 ? -1.842 -5.574 3.921 1.00 92.88 102 VAL A N 1
ATOM 794 C CA . VAL A 1 102 ? -1.314 -5.723 2.566 1.00 92.88 102 VAL A CA 1
ATOM 795 C C . VAL A 1 102 ? -1.051 -7.198 2.306 1.00 92.88 102 VAL A C 1
ATOM 797 O O . VAL A 1 102 ? -0.266 -7.830 3.014 1.00 92.88 102 VAL A O 1
ATOM 800 N N . SER A 1 103 ? -1.701 -7.747 1.284 1.00 91.44 103 SER A N 1
ATOM 801 C CA . SER A 1 103 ? -1.372 -9.062 0.753 1.00 91.44 103 SER A CA 1
ATOM 802 C C . SER A 1 103 ? -0.156 -8.949 -0.157 1.00 91.44 103 SER A C 1
ATOM 804 O O . SER A 1 103 ? -0.128 -8.131 -1.076 1.00 91.44 103 SER A O 1
ATOM 806 N N . VAL A 1 104 ? 0.856 -9.763 0.112 1.00 92.25 104 VAL A N 1
ATOM 807 C CA . VAL A 1 104 ? 2.071 -9.882 -0.687 1.00 92.25 104 VAL A CA 1
ATOM 808 C C . VAL A 1 104 ? 2.051 -11.242 -1.355 1.00 92.25 104 VAL A C 1
ATOM 810 O O . VAL A 1 104 ? 2.175 -12.267 -0.688 1.00 92.25 104 VAL A O 1
ATOM 813 N N . HIS A 1 105 ? 1.889 -11.256 -2.671 1.00 89.88 105 HIS A N 1
ATOM 814 C CA . HIS A 1 105 ? 1.886 -12.465 -3.482 1.00 89.88 105 HIS A CA 1
ATOM 815 C C . HIS A 1 105 ? 3.239 -12.629 -4.165 1.00 89.88 105 HIS A C 1
ATOM 817 O O . HIS A 1 105 ? 3.628 -11.815 -5.004 1.00 89.88 105 HIS A O 1
ATOM 823 N N . ASN A 1 106 ? 3.962 -13.683 -3.799 1.00 87.44 106 ASN A N 1
ATOM 824 C CA . ASN A 1 106 ? 5.143 -14.129 -4.520 1.00 87.44 106 ASN A CA 1
ATOM 825 C C . ASN A 1 106 ? 4.702 -14.936 -5.743 1.00 87.44 106 ASN A C 1
ATOM 827 O O . ASN A 1 106 ? 4.186 -16.042 -5.606 1.00 87.44 106 ASN A O 1
ATOM 831 N N . LEU A 1 107 ? 4.940 -14.406 -6.940 1.00 84.12 107 LEU A N 1
ATOM 832 C CA . LEU A 1 107 ? 4.533 -15.047 -8.191 1.00 84.12 107 LEU A CA 1
ATOM 833 C C . LEU A 1 107 ? 5.408 -16.259 -8.552 1.00 84.12 107 LEU A C 1
ATOM 835 O O . LEU A 1 107 ? 5.027 -17.039 -9.416 1.00 84.12 107 LEU A O 1
ATOM 839 N N . VAL A 1 108 ? 6.585 -16.413 -7.931 1.00 83.12 108 VAL A N 1
ATOM 840 C CA . VAL A 1 108 ? 7.495 -17.542 -8.204 1.00 83.12 108 VAL A CA 1
ATOM 841 C C . VAL A 1 108 ? 7.066 -18.793 -7.451 1.00 83.12 108 VAL A C 1
ATOM 843 O O . VAL A 1 108 ? 7.062 -19.882 -8.011 1.00 83.12 108 VAL A O 1
ATOM 846 N N . GLU A 1 109 ? 6.730 -18.630 -6.175 1.00 82.12 109 GLU A N 1
ATOM 847 C CA . GLU A 1 109 ? 6.382 -19.735 -5.272 1.00 82.12 109 GLU A CA 1
ATOM 848 C C . GLU A 1 109 ? 4.867 -19.892 -5.100 1.00 82.12 109 GLU A C 1
ATOM 850 O O . GLU A 1 109 ? 4.421 -20.794 -4.399 1.00 82.12 109 GLU A O 1
ATOM 855 N N . ASP A 1 110 ? 4.088 -18.991 -5.704 1.00 86.00 110 ASP A N 1
ATOM 856 C CA . ASP A 1 110 ? 2.641 -18.849 -5.523 1.00 86.00 110 ASP A CA 1
ATOM 857 C C . ASP A 1 110 ? 2.216 -18.716 -4.045 1.00 86.00 110 ASP A C 1
ATOM 859 O O . ASP A 1 110 ? 1.117 -19.086 -3.635 1.00 86.00 110 ASP A O 1
ATOM 863 N N . THR A 1 111 ? 3.101 -18.162 -3.213 1.00 83.38 111 THR A N 1
ATOM 864 C CA . THR A 1 111 ? 2.867 -17.966 -1.781 1.00 83.38 111 THR A CA 1
ATOM 865 C C . THR A 1 111 ? 2.302 -16.578 -1.509 1.00 83.38 111 THR A C 1
ATOM 867 O O . THR A 1 111 ? 2.735 -15.577 -2.085 1.00 83.38 111 THR A O 1
ATOM 870 N N . ARG A 1 112 ? 1.310 -16.501 -0.616 1.00 86.00 112 ARG A N 1
ATOM 871 C CA . ARG A 1 112 ? 0.695 -15.239 -0.191 1.00 86.00 112 ARG A CA 1
ATOM 872 C C . ARG A 1 112 ? 0.956 -14.988 1.282 1.00 86.00 112 ARG A C 1
ATOM 874 O O . ARG A 1 112 ? 0.707 -15.850 2.120 1.00 86.00 112 ARG A O 1
ATOM 881 N N . PHE A 1 113 ? 1.410 -13.782 1.590 1.00 87.94 113 PHE A N 1
ATOM 882 C CA . PHE A 1 113 ? 1.636 -13.314 2.950 1.00 87.94 113 PHE A CA 1
ATOM 883 C C . PHE A 1 113 ? 0.722 -12.139 3.253 1.00 87.94 113 PHE A C 1
ATOM 885 O O . PHE A 1 113 ? 0.482 -11.297 2.397 1.00 87.94 113 PHE A O 1
ATOM 892 N N . MET A 1 114 ? 0.243 -12.069 4.487 1.00 87.81 114 MET A N 1
ATOM 893 C CA . MET A 1 114 ? -0.570 -10.962 4.973 1.00 87.81 114 MET A CA 1
ATOM 894 C C . MET A 1 114 ? 0.293 -10.113 5.901 1.00 87.81 114 MET A C 1
ATOM 896 O O . MET A 1 114 ? 0.827 -10.619 6.889 1.00 87.81 114 MET A O 1
ATOM 900 N N . TRP A 1 115 ? 0.505 -8.848 5.548 1.00 91.38 115 TRP A N 1
ATOM 901 C CA . TRP A 1 115 ? 1.323 -7.915 6.319 1.00 91.38 115 TRP A CA 1
ATOM 902 C C . TRP A 1 115 ? 0.466 -6.800 6.901 1.00 91.38 115 TRP A C 1
ATOM 904 O O . TRP A 1 115 ? -0.324 -6.176 6.199 1.00 91.38 115 TRP A O 1
ATOM 914 N N . GLU A 1 116 ? 0.691 -6.500 8.175 1.00 90.62 116 GLU A N 1
ATOM 915 C CA . GLU A 1 116 ? 0.175 -5.289 8.803 1.00 90.62 116 GLU A CA 1
ATOM 916 C C . GLU A 1 116 ? 0.784 -4.037 8.158 1.00 90.62 116 GLU A C 1
ATOM 918 O O . GLU A 1 116 ? 1.919 -4.054 7.659 1.00 90.62 116 GLU A O 1
ATOM 923 N N . LYS A 1 117 ? 0.060 -2.917 8.244 1.00 89.19 117 LYS A N 1
ATOM 924 C CA . LYS A 1 117 ? 0.487 -1.605 7.738 1.00 89.19 117 LYS A CA 1
ATOM 925 C C . LYS A 1 117 ? 1.918 -1.240 8.145 1.00 89.19 117 LYS A C 1
ATOM 927 O O . LYS A 1 117 ? 2.728 -0.912 7.282 1.00 89.19 117 LYS A O 1
ATOM 932 N N . ALA A 1 118 ? 2.263 -1.344 9.430 1.00 90.12 118 ALA A N 1
ATOM 933 C CA . ALA A 1 118 ? 3.598 -0.991 9.925 1.00 90.12 118 ALA A CA 1
ATOM 934 C C . ALA A 1 118 ? 4.704 -1.838 9.276 1.00 90.12 118 ALA A C 1
ATOM 936 O O . ALA A 1 118 ? 5.755 -1.327 8.882 1.00 90.12 118 ALA A O 1
ATOM 937 N N . ARG A 1 119 ? 4.447 -3.140 9.103 1.00 89.81 119 ARG A N 1
ATOM 938 C CA . ARG A 1 119 ? 5.383 -4.049 8.443 1.00 89.81 119 ARG A CA 1
ATOM 939 C C . ARG A 1 119 ? 5.555 -3.692 6.972 1.00 89.81 119 ARG A C 1
ATOM 941 O O . ARG A 1 119 ? 6.691 -3.662 6.503 1.00 89.81 119 ARG A O 1
ATOM 948 N N . PHE A 1 120 ? 4.465 -3.401 6.264 1.00 92.12 120 PHE A N 1
ATOM 949 C CA . PHE A 1 120 ?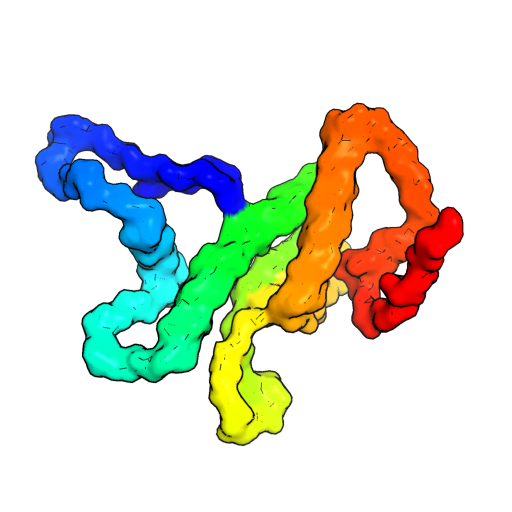 4.536 -2.942 4.879 1.00 92.12 120 PHE A CA 1
ATOM 950 C C . PHE A 1 120 ? 5.347 -1.648 4.757 1.00 92.12 120 PHE A C 1
ATOM 952 O O . PHE A 1 120 ? 6.268 -1.604 3.949 1.00 92.12 120 PHE A O 1
ATOM 959 N N . MET A 1 121 ? 5.080 -0.643 5.596 1.00 90.69 121 MET A N 1
ATOM 960 C CA . MET A 1 121 ? 5.782 0.647 5.557 1.00 90.69 121 MET A CA 1
ATOM 961 C C . MET A 1 121 ? 7.295 0.491 5.737 1.00 90.69 121 MET A C 1
ATOM 963 O O . MET A 1 121 ? 8.068 1.006 4.934 1.00 90.69 121 MET A O 1
ATOM 967 N N . ASN A 1 122 ? 7.731 -0.299 6.721 1.00 89.62 122 ASN A N 1
ATOM 968 C CA . ASN A 1 122 ? 9.157 -0.558 6.942 1.00 89.62 122 ASN A CA 1
ATOM 969 C C . ASN A 1 122 ? 9.835 -1.203 5.721 1.00 89.62 122 ASN A C 1
ATOM 971 O O . ASN A 1 122 ? 10.967 -0.865 5.381 1.00 89.62 122 ASN A O 1
ATOM 975 N N . ARG A 1 123 ? 9.149 -2.129 5.037 1.00 86.94 123 ARG A N 1
ATOM 976 C CA . ARG A 1 123 ? 9.683 -2.783 3.829 1.00 86.94 123 ARG A CA 1
ATOM 977 C C . ARG A 1 123 ? 9.611 -1.876 2.603 1.00 86.94 123 ARG A C 1
ATOM 979 O O . ARG A 1 123 ? 10.496 -1.943 1.756 1.00 86.94 123 ARG A O 1
ATOM 986 N N . TYR A 1 124 ? 8.595 -1.022 2.528 1.00 89.00 124 TYR A N 1
ATOM 987 C CA . TYR A 1 124 ? 8.432 -0.029 1.477 1.00 89.00 124 TYR A CA 1
ATOM 988 C C . TYR A 1 124 ? 9.589 0.973 1.472 1.00 89.00 124 TYR A C 1
ATOM 990 O O . TYR A 1 124 ? 10.169 1.194 0.413 1.00 89.00 124 TYR A O 1
ATOM 998 N N . TYR A 1 125 ? 9.986 1.502 2.635 1.00 88.19 125 TYR A N 1
ATOM 999 C CA . TYR A 1 125 ? 11.138 2.408 2.724 1.00 88.19 125 TYR A CA 1
ATOM 1000 C C . TYR A 1 125 ? 12.440 1.738 2.277 1.00 88.19 125 TYR A C 1
ATOM 1002 O O . TYR A 1 125 ? 13.178 2.319 1.489 1.00 88.19 125 TYR A O 1
ATOM 1010 N N . GLY A 1 126 ? 12.670 0.480 2.667 1.00 84.69 126 GLY A N 1
ATOM 1011 C CA . GLY A 1 126 ? 13.823 -0.274 2.166 1.00 84.69 126 GLY A CA 1
ATOM 1012 C C . GLY A 1 126 ? 13.778 -0.507 0.649 1.00 84.69 126 GLY A C 1
ATOM 1013 O O . GLY A 1 126 ? 14.808 -0.494 -0.016 1.00 84.69 126 GLY A O 1
ATOM 1014 N N . MET A 1 127 ? 12.588 -0.699 0.068 1.00 83.38 127 MET A N 1
ATOM 1015 C CA . MET A 1 127 ? 12.442 -0.810 -1.387 1.00 83.38 127 MET A CA 1
ATOM 1016 C C . MET A 1 127 ? 12.680 0.513 -2.111 1.00 83.38 127 MET A C 1
ATOM 1018 O O . MET A 1 127 ? 13.236 0.503 -3.206 1.00 83.38 127 MET A O 1
ATOM 1022 N N . GLN A 1 128 ? 12.293 1.626 -1.496 1.00 85.06 128 GLN A N 1
ATOM 1023 C CA . GLN A 1 128 ? 12.538 2.955 -2.031 1.00 85.06 128 GLN A CA 1
ATOM 1024 C C . GLN A 1 128 ? 14.037 3.276 -2.064 1.00 85.06 128 GLN A C 1
ATOM 1026 O O . GLN A 1 128 ? 14.537 3.669 -3.111 1.00 85.06 128 GLN A O 1
ATOM 1031 N N . GLU A 1 129 ? 14.764 3.008 -0.980 1.00 83.38 129 GLU A N 1
ATOM 1032 C CA . GLU A 1 129 ? 16.223 3.183 -0.925 1.00 83.38 129 GLU A CA 1
ATOM 1033 C C . GLU A 1 129 ? 16.934 2.328 -1.993 1.00 83.38 129 GLU A C 1
ATOM 1035 O O . GLU A 1 129 ? 17.776 2.813 -2.744 1.00 83.38 129 GLU A O 1
ATOM 1040 N N . MET A 1 130 ? 16.520 1.062 -2.156 1.00 75.06 130 MET A N 1
ATOM 1041 C CA . MET A 1 130 ? 17.044 0.198 -3.226 1.00 75.06 130 MET A CA 1
ATOM 1042 C C . MET A 1 130 ? 16.782 0.758 -4.630 1.00 75.06 130 MET A C 1
ATOM 1044 O O . MET A 1 130 ? 17.575 0.540 -5.547 1.00 75.06 130 MET A O 1
ATOM 1048 N N . TYR A 1 131 ? 15.637 1.407 -4.819 1.00 80.69 131 TYR A N 1
ATOM 1049 C CA . TYR A 1 131 ? 15.245 1.977 -6.098 1.00 80.69 131 TYR A CA 1
ATOM 1050 C C . TYR A 1 131 ? 16.048 3.243 -6.427 1.00 80.69 131 TYR A C 1
ATOM 1052 O O . TYR A 1 131 ? 16.511 3.381 -7.558 1.00 80.69 131 TYR A O 1
ATOM 1060 N N . GLU A 1 132 ? 16.269 4.112 -5.441 1.00 82.88 132 GLU A N 1
ATOM 1061 C CA . GLU A 1 132 ? 17.097 5.319 -5.561 1.00 82.88 132 GLU A CA 1
ATOM 1062 C C . GLU A 1 132 ? 18.552 4.955 -5.903 1.00 82.88 132 GLU A C 1
ATOM 1064 O O . GLU A 1 132 ? 19.069 5.411 -6.922 1.00 82.88 132 GLU A O 1
ATOM 1069 N N . ASN A 1 133 ? 19.154 4.000 -5.185 1.00 76.94 133 ASN A N 1
ATOM 1070 C CA . ASN A 1 133 ? 20.522 3.538 -5.468 1.00 76.94 133 ASN A CA 1
ATOM 1071 C C . ASN A 1 133 ? 20.680 2.973 -6.892 1.00 76.94 133 ASN A C 1
ATOM 1073 O O . ASN A 1 133 ? 21.700 3.177 -7.549 1.00 76.94 133 ASN A O 1
ATOM 1077 N N . LYS A 1 134 ? 19.655 2.272 -7.403 1.00 74.69 134 LYS A N 1
ATOM 1078 C CA . LYS A 1 134 ? 19.654 1.767 -8.785 1.00 74.69 134 LYS A CA 1
ATOM 1079 C C . LYS A 1 134 ? 19.652 2.908 -9.809 1.00 74.69 134 LYS A C 1
ATOM 1081 O O . LYS A 1 134 ? 20.249 2.751 -10.873 1.00 74.69 134 LYS A O 1
ATOM 1086 N N . ILE A 1 135 ? 18.943 4.003 -9.533 1.00 78.94 135 ILE A N 1
ATOM 1087 C CA . ILE A 1 135 ? 18.886 5.171 -10.423 1.00 78.94 135 ILE A CA 1
ATOM 1088 C C . ILE A 1 135 ? 20.234 5.892 -10.449 1.00 78.94 135 ILE A C 1
ATOM 1090 O O . ILE A 1 135 ? 20.690 6.263 -11.530 1.00 78.94 135 ILE A O 1
ATOM 1094 N N . ASP A 1 136 ? 20.882 6.024 -9.294 1.00 77.00 136 ASP A N 1
ATOM 1095 C CA . ASP A 1 136 ? 22.161 6.731 -9.158 1.00 77.00 136 ASP A CA 1
ATOM 1096 C C . ASP A 1 136 ? 23.358 5.941 -9.719 1.00 77.00 136 ASP A C 1
ATOM 1098 O O . ASP A 1 136 ? 24.458 6.474 -9.863 1.00 77.00 136 ASP A O 1
ATOM 1102 N N . GLY A 1 137 ? 23.142 4.684 -10.124 1.00 65.12 137 GLY A N 1
ATOM 1103 C CA . GLY A 1 137 ? 24.142 3.868 -10.811 1.00 65.12 137 GLY A CA 1
ATOM 1104 C C . GLY A 1 137 ? 25.242 3.327 -9.896 1.00 65.12 137 GLY A C 1
ATOM 1105 O O . GLY A 1 137 ? 26.243 2.814 -10.397 1.00 65.12 137 GLY A O 1
ATOM 1106 N N . GLU A 1 138 ? 25.066 3.409 -8.576 1.00 58.34 138 GLU A N 1
ATOM 1107 C CA . GLU A 1 138 ? 25.931 2.714 -7.629 1.00 58.34 138 GLU A CA 1
ATOM 1108 C C . GLU A 1 138 ? 25.616 1.212 -7.641 1.00 58.34 138 GLU A C 1
ATOM 1110 O O . GLU A 1 138 ? 24.475 0.785 -7.434 1.00 58.34 138 GLU A O 1
ATOM 1115 N N . ASP A 1 139 ? 26.647 0.388 -7.864 1.0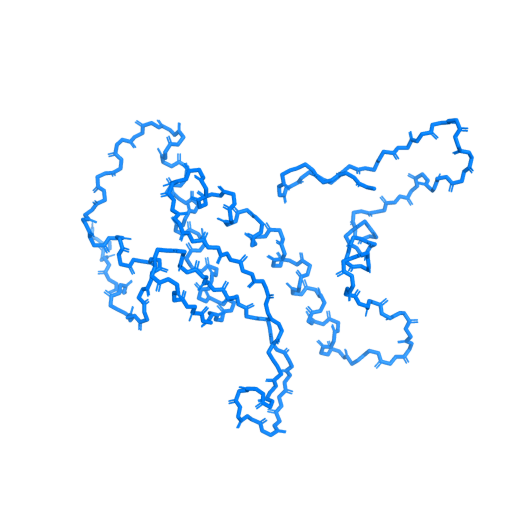0 52.56 139 ASP A N 1
ATOM 1116 C CA . ASP A 1 139 ? 26.582 -1.060 -7.657 1.00 52.56 139 ASP A CA 1
ATOM 1117 C C . ASP A 1 139 ? 26.409 -1.321 -6.156 1.00 52.56 139 ASP A C 1
ATOM 1119 O O . ASP A 1 139 ? 27.364 -1.522 -5.401 1.00 52.56 139 ASP A O 1
ATOM 1123 N N . TRP A 1 140 ? 25.159 -1.283 -5.699 1.00 50.66 140 TRP A N 1
ATOM 1124 C CA . TRP A 1 140 ? 24.828 -1.605 -4.326 1.00 50.66 140 TRP A CA 1
ATOM 1125 C C . TRP A 1 140 ? 25.143 -3.082 -4.075 1.00 50.66 140 TRP A C 1
ATOM 1127 O O . TRP A 1 140 ? 24.392 -3.993 -4.444 1.00 50.66 140 TRP A O 1
ATOM 1137 N N . ASN A 1 141 ? 26.291 -3.320 -3.443 1.00 48.03 141 ASN A N 1
ATOM 1138 C CA . ASN A 1 141 ? 26.807 -4.636 -3.096 1.00 48.03 141 ASN A CA 1
ATOM 1139 C C . ASN A 1 141 ? 26.045 -5.177 -1.878 1.00 48.03 141 ASN A C 1
ATOM 1141 O O . ASN A 1 141 ? 26.571 -5.312 -0.776 1.00 48.03 141 ASN A O 1
ATOM 1145 N N . MET A 1 142 ? 24.756 -5.453 -2.066 1.00 49.53 142 MET A N 1
ATOM 1146 C CA . MET A 1 142 ? 23.927 -6.033 -1.024 1.00 49.53 142 MET A CA 1
ATOM 1147 C C . MET A 1 142 ? 24.432 -7.453 -0.736 1.00 49.53 142 MET A C 1
ATOM 1149 O O . MET A 1 142 ? 24.432 -8.298 -1.644 1.00 49.53 142 MET A O 1
ATOM 1153 N N . PRO A 1 143 ? 24.812 -7.779 0.511 1.00 43.88 143 PRO A N 1
ATOM 1154 C CA . PRO A 1 143 ? 25.059 -9.159 0.893 1.00 43.88 143 PRO A CA 1
ATOM 1155 C C . PRO A 1 143 ? 23.836 -9.998 0.503 1.00 43.88 143 PRO A C 1
ATOM 1157 O O . PRO A 1 143 ? 22.695 -9.552 0.649 1.00 43.88 143 PRO A O 1
ATOM 1160 N N . LYS A 1 144 ? 24.049 -11.232 0.023 1.00 45.94 144 LYS A N 1
ATOM 1161 C CA . LYS A 1 144 ? 22.997 -12.167 -0.446 1.00 45.94 144 LYS A CA 1
ATOM 1162 C C . LYS A 1 144 ? 21.809 -12.359 0.529 1.00 45.94 144 LYS A C 1
ATOM 1164 O O . LYS A 1 144 ? 20.785 -12.898 0.120 1.00 45.94 144 LYS A O 1
ATOM 1169 N N . VAL A 1 145 ? 21.936 -11.875 1.764 1.00 39.62 145 VAL A N 1
ATOM 1170 C CA . VAL A 1 145 ? 20.967 -11.835 2.867 1.00 39.62 145 VAL A CA 1
ATOM 1171 C C . VAL A 1 145 ? 19.699 -11.020 2.558 1.00 39.62 145 VAL A C 1
ATOM 1173 O O . VAL A 1 145 ? 18.629 -11.381 3.028 1.00 39.62 145 VAL A O 1
ATOM 1176 N N . CYS A 1 146 ? 19.728 -9.981 1.715 1.00 43.22 146 CYS A N 1
ATOM 1177 C CA . CYS A 1 146 ? 18.506 -9.190 1.451 1.00 43.22 146 CYS A CA 1
ATOM 1178 C C . CYS A 1 146 ? 17.539 -9.806 0.433 1.00 43.22 146 CYS A C 1
ATOM 1180 O O . CYS A 1 146 ? 16.437 -9.293 0.241 1.00 43.22 146 CYS A O 1
ATOM 1182 N N . ARG A 1 147 ? 17.896 -10.943 -0.174 1.00 41.91 147 ARG A N 1
ATOM 1183 C CA . ARG A 1 147 ? 16.936 -11.771 -0.922 1.00 41.91 147 ARG A CA 1
ATOM 1184 C C . ARG A 1 147 ? 15.829 -12.306 0.004 1.00 41.91 147 ARG A C 1
ATOM 1186 O O . ARG A 1 147 ? 14.693 -12.464 -0.425 1.00 41.91 147 ARG A O 1
ATOM 1193 N N . GLU A 1 148 ? 16.154 -12.455 1.287 1.00 43.34 148 GLU A N 1
ATOM 1194 C CA . GLU A 1 148 ? 15.280 -12.879 2.386 1.00 43.34 148 GLU A CA 1
ATOM 1195 C C . GLU A 1 148 ? 14.289 -11.777 2.833 1.00 43.34 148 GLU A C 1
ATOM 1197 O O . GLU A 1 148 ? 13.282 -12.056 3.489 1.00 43.34 148 GLU A O 1
ATOM 1202 N N . PHE A 1 149 ? 14.562 -10.510 2.486 1.00 47.06 149 PHE A N 1
ATOM 1203 C CA . PHE A 1 149 ? 13.912 -9.321 3.061 1.00 47.06 149 PHE A CA 1
ATOM 1204 C C . PHE A 1 149 ? 12.477 -9.099 2.559 1.00 47.06 149 PHE A C 1
ATOM 1206 O O . PHE A 1 149 ? 11.672 -8.477 3.251 1.00 47.06 149 PHE A O 1
ATOM 1213 N N . LEU A 1 150 ? 12.150 -9.611 1.369 1.00 48.22 150 LEU A N 1
ATOM 1214 C CA . LEU A 1 150 ? 10.818 -9.482 0.769 1.00 48.22 150 LEU A CA 1
ATOM 1215 C C . LEU A 1 150 ? 9.877 -10.643 1.121 1.00 48.22 150 LEU A C 1
ATOM 1217 O O . LEU A 1 150 ? 8.675 -10.501 0.934 1.00 48.22 150 LEU A O 1
ATOM 1221 N N . LEU A 1 151 ? 10.396 -11.770 1.626 1.00 45.03 151 LEU A N 1
ATOM 1222 C CA . LEU A 1 151 ? 9.627 -13.020 1.713 1.00 45.03 151 LEU A CA 1
ATOM 1223 C C . LEU A 1 151 ? 9.609 -13.680 3.097 1.00 45.03 151 LEU A C 1
ATOM 1225 O O . LEU A 1 151 ? 8.740 -14.511 3.344 1.00 45.03 151 LEU A O 1
ATOM 1229 N N . THR A 1 152 ? 10.486 -13.316 4.040 1.00 38.72 152 THR A N 1
ATOM 1230 C CA . THR A 1 152 ? 10.499 -14.005 5.341 1.00 38.72 152 THR A CA 1
ATOM 1231 C C . THR A 1 152 ? 9.704 -13.320 6.444 1.00 38.72 152 THR A C 1
ATOM 1233 O O . THR A 1 152 ? 9.783 -12.116 6.693 1.00 38.72 152 THR A O 1
ATOM 1236 N N . ALA A 1 153 ? 8.961 -14.149 7.178 1.00 40.38 153 ALA A N 1
ATOM 1237 C CA . ALA A 1 153 ? 8.359 -13.875 8.481 1.00 40.38 153 ALA A CA 1
ATOM 1238 C C . ALA A 1 153 ? 9.370 -13.932 9.644 1.00 40.38 153 ALA A C 1
ATOM 1240 O O . ALA A 1 153 ? 8.988 -14.208 10.776 1.00 40.38 153 ALA A O 1
ATOM 1241 N N . SER A 1 154 ? 10.658 -13.679 9.382 1.00 33.28 154 SER A N 1
ATOM 1242 C CA . SER A 1 154 ? 11.701 -13.750 10.405 1.00 33.28 154 SER A CA 1
ATOM 1243 C C . SER A 1 154 ? 12.042 -12.356 10.952 1.00 33.28 154 SER A C 1
ATOM 1245 O O . SER A 1 154 ? 12.412 -11.474 10.173 1.00 33.28 154 SER A O 1
ATOM 1247 N N . PRO A 1 155 ? 11.988 -12.132 12.280 1.00 36.09 155 PRO A N 1
ATOM 1248 C CA . PRO A 1 155 ? 12.401 -10.878 12.915 1.00 36.09 155 PRO A CA 1
ATOM 1249 C C . PRO A 1 155 ? 13.933 -10.697 12.975 1.00 36.09 155 PRO A C 1
ATOM 1251 O O . PRO A 1 155 ? 14.423 -9.794 13.644 1.00 36.09 155 PRO A O 1
ATOM 1254 N N . ARG A 1 156 ? 14.733 -11.525 12.288 1.00 33.22 156 ARG A N 1
ATOM 1255 C CA . ARG A 1 156 ? 16.209 -11.524 12.389 1.00 33.22 156 ARG A CA 1
ATOM 1256 C C . ARG A 1 156 ? 16.946 -10.494 11.520 1.00 33.22 156 ARG A C 1
ATOM 1258 O O . ARG A 1 156 ? 18.094 -10.713 11.155 1.00 33.22 156 ARG A O 1
ATOM 1265 N N . CYS A 1 157 ? 16.332 -9.350 11.240 1.00 35.28 157 CYS A N 1
ATOM 1266 C CA . CYS A 1 157 ? 17.051 -8.180 10.721 1.00 35.28 157 CYS A CA 1
ATOM 1267 C C . CYS A 1 157 ? 16.740 -6.933 11.555 1.00 35.28 157 CYS A C 1
ATOM 1269 O O . CYS A 1 157 ? 16.489 -5.862 11.018 1.00 35.28 157 CYS A O 1
ATOM 1271 N N . TYR A 1 158 ? 16.737 -7.075 12.878 1.00 36.16 158 TYR A N 1
ATOM 1272 C CA . TYR A 1 158 ? 17.160 -5.981 13.745 1.00 36.16 158 TYR A CA 1
ATOM 1273 C C . TYR A 1 158 ? 18.656 -6.185 13.995 1.00 36.16 158 TYR A C 1
ATOM 1275 O O . TYR A 1 158 ? 19.071 -7.322 14.197 1.00 36.16 158 TYR A O 1
ATOM 1283 N N . PHE A 1 159 ? 19.433 -5.103 13.977 1.00 33.62 159 PHE A N 1
ATOM 1284 C CA . PHE A 1 159 ? 20.899 -5.056 14.087 1.00 33.62 159 PHE A CA 1
ATOM 1285 C C . PHE A 1 159 ? 21.685 -5.363 12.806 1.00 33.62 159 PHE A C 1
ATOM 1287 O O . PHE A 1 159 ? 22.298 -6.414 12.651 1.00 33.62 159 PHE A O 1
ATOM 1294 N N . ILE A 1 160 ? 21.805 -4.347 11.952 1.00 30.27 160 ILE A N 1
ATOM 1295 C CA . ILE A 1 160 ? 23.154 -3.940 11.556 1.00 30.27 160 ILE A CA 1
ATOM 1296 C C . ILE A 1 160 ? 23.419 -2.659 12.339 1.00 30.27 160 ILE A C 1
ATOM 1298 O O . ILE A 1 160 ? 22.812 -1.620 12.089 1.00 30.27 160 ILE A O 1
ATOM 1302 N N . SER A 1 161 ? 24.221 -2.808 13.389 1.00 29.23 161 SER A N 1
ATOM 1303 C CA . SER A 1 161 ? 24.735 -1.719 14.204 1.00 29.23 161 SER A CA 1
ATOM 1304 C C . SER A 1 161 ? 25.409 -0.688 13.307 1.00 29.23 161 SER A C 1
ATOM 1306 O O . SER A 1 161 ? 26.321 -1.034 12.559 1.00 29.23 161 SER A O 1
ATOM 1308 N N . PHE A 1 162 ? 25.000 0.571 13.431 1.00 30.84 162 PHE A N 1
ATOM 1309 C CA . PHE A 1 162 ? 25.920 1.672 13.191 1.00 30.84 162 PHE A CA 1
ATOM 1310 C C . PHE A 1 162 ? 27.001 1.598 14.276 1.00 30.84 162 PHE A C 1
ATOM 1312 O O . PHE A 1 162 ? 26.691 1.679 15.467 1.00 30.84 162 PHE A O 1
ATOM 1319 N N . PHE A 1 163 ? 28.242 1.387 13.851 1.00 34.03 163 PHE A N 1
ATOM 1320 C CA . PHE A 1 163 ? 29.439 1.842 14.547 1.00 34.03 163 PHE A CA 1
ATOM 1321 C C . PHE A 1 163 ? 30.185 2.759 13.585 1.00 34.03 163 PHE A C 1
ATOM 1323 O O . PHE A 1 163 ? 30.199 2.423 12.378 1.00 34.03 163 PHE A O 1
#

Organism: Trichostrongylus colubriformis (NCBI:txid6319)

Sequence (163 aa):
RVLFGGNHLYVFNNPTKSGAKKDITYEEAQKEIAQGAGISISNEDGKSKADMILEEELISMMPLVYRANAMAVELKRNVKFELVLVSPEMRGLHEGLTEIWVSVHNLVEDTRFMWEKARFMNRYYGMQEMYENKIDGEDWNMPKVCREFLLTASPRCYFISFF

Foldseek 3Di:
DDDDALPDDDDDDDPVDPDDDPDQDPVNRLVVVCVVVVNPPDPDDDDDPLNVVQVVVCSVCVSLQRNVQVLCVVVVFQKHKDKDWAQCVNVVHPDDGTAIWIWIARPVVRDIDIGHPVLSVVLSVVSVVVSVCVVVVDPPPDDPVCVCVRPDPDPPPDDPDDD

Radius of gyration: 19.39 Å; chains: 1; bounding box: 55×43×45 Å